Protein AF-K1RV22-F1 (afdb_monomer_lite)

Radius of gyration: 33.4 Å; chains: 1; bounding box: 71×86×73 Å

Foldseek 3Di:
DVVVVVVVVVVVVVVVVVVVVVLVVVLVVCLVVVDDDPVNLVPDDPVSNVVSVVSSVVSVVVVVVVVCVVCVVVPPPDPPDPPDDDDDPPDPPDPVVVVVVVVVVVVVVVVVVVVVVVVVVVVVVVVVVVVVVVVVVVVVVD

Sequence (142 aa):
MANDYYEEVVCEHSNILESSQQESTILQQILQTMTVDPDLLSELSDEQTAILFVKIREEQVRRYNEFEKKNQDDRIPRKPKKGRKNVDFLLGKNGMEKQREEAELASLKQAREMARKLEEEKQKAEEEEKIRVEQLRVNIKH

Secondary structure (DSSP, 8-state):
-HHHHHHHHHHHHHHHHHHHHHHHHHHHHHHHH----HHHHHHS-HHHHHHHHHHHHHHHHHHHHHHHHHTTGGGS-PPPPTTPPP------S--HHHHHHHHHHHHHHHHHHHHHHHHHHHHHHHHHHHHHHHHHHHHH--

Structure (mmCIF, N/CA/C/O backbone):
data_AF-K1RV22-F1
#
_entry.id   AF-K1RV22-F1
#
loop_
_atom_site.group_PDB
_atom_site.id
_atom_site.type_symbol
_atom_site.label_atom_id
_atom_site.label_alt_id
_atom_site.label_comp_id
_atom_site.label_asym_id
_atom_site.label_entity_id
_atom_site.label_seq_id
_atom_site.pdbx_PDB_ins_code
_atom_site.Cartn_x
_atom_site.Cartn_y
_atom_site.Cartn_z
_atom_site.occupancy
_atom_site.B_iso_or_equiv
_atom_site.auth_seq_id
_atom_site.auth_comp_id
_atom_site.auth_asym_id
_atom_site.auth_atom_id
_atom_site.pdbx_PDB_model_num
ATOM 1 N N . MET A 1 1 ? -3.195 49.306 28.697 1.00 52.78 1 MET A N 1
ATOM 2 C CA . MET A 1 1 ? -2.749 49.466 27.296 1.00 52.78 1 MET A CA 1
ATOM 3 C C . MET A 1 1 ? -1.598 48.540 26.925 1.00 52.78 1 MET A C 1
ATOM 5 O O . MET A 1 1 ? -1.745 47.861 25.928 1.00 52.78 1 MET A O 1
ATOM 9 N N . ALA A 1 2 ? -0.483 48.465 27.670 1.00 55.12 2 ALA A N 1
ATOM 10 C CA . ALA A 1 2 ? 0.583 47.493 27.355 1.00 55.12 2 ALA A CA 1
ATOM 11 C C . ALA A 1 2 ? 0.319 46.075 27.908 1.00 55.12 2 ALA A C 1
ATOM 13 O O . ALA A 1 2 ? 0.736 45.104 27.290 1.00 55.12 2 ALA A O 1
ATOM 14 N N . ASN A 1 3 ? -0.394 45.950 29.036 1.00 55.22 3 ASN A N 1
ATOM 15 C CA . ASN A 1 3 ? -0.729 44.643 29.618 1.00 55.22 3 ASN A CA 1
ATOM 16 C C . ASN A 1 3 ? -1.852 43.921 28.865 1.00 55.22 3 ASN A C 1
ATOM 18 O O . ASN A 1 3 ? -1.748 42.717 28.678 1.00 55.22 3 ASN A O 1
ATOM 22 N N . ASP A 1 4 ? -2.856 44.651 28.370 1.00 52.75 4 ASP A N 1
ATOM 23 C CA . ASP A 1 4 ? -3.997 44.055 27.654 1.00 52.75 4 ASP A CA 1
ATOM 24 C C . ASP A 1 4 ? -3.545 43.346 26.361 1.00 52.75 4 ASP A C 1
ATOM 26 O O . ASP A 1 4 ? -4.047 42.282 26.024 1.00 52.75 4 ASP A O 1
ATOM 30 N N . TYR A 1 5 ? -2.513 43.882 25.693 1.00 57.09 5 TYR A N 1
ATOM 31 C CA . TYR A 1 5 ? -1.914 43.290 24.490 1.00 57.09 5 TYR A CA 1
ATOM 32 C C . TYR A 1 5 ? -1.109 42.015 24.791 1.00 57.09 5 TYR A C 1
ATOM 34 O O . TYR A 1 5 ? -1.070 41.096 23.983 1.00 57.09 5 TYR A O 1
ATOM 42 N N . TYR A 1 6 ? -0.459 41.934 25.958 1.00 57.00 6 TYR A N 1
ATOM 43 C CA . TYR A 1 6 ? 0.272 40.727 26.356 1.00 57.00 6 TYR A CA 1
ATOM 44 C C . TYR A 1 6 ? -0.672 39.614 26.811 1.00 57.00 6 TYR A C 1
ATOM 46 O O . TYR A 1 6 ? -0.399 38.448 26.545 1.00 57.00 6 TYR A O 1
ATOM 54 N N . GLU A 1 7 ? -1.780 39.955 27.462 1.00 55.09 7 GLU A N 1
ATOM 55 C CA . GLU A 1 7 ? -2.784 38.978 27.887 1.00 55.09 7 GLU A CA 1
ATOM 56 C C . GLU A 1 7 ? -3.544 38.392 26.689 1.00 55.09 7 GLU A C 1
ATOM 58 O O . GLU A 1 7 ? -3.729 37.178 26.625 1.00 55.09 7 GLU A O 1
ATOM 63 N N . GLU A 1 8 ? -3.880 39.217 25.692 1.00 57.81 8 GLU A N 1
ATOM 64 C CA . GLU A 1 8 ? -4.493 38.777 24.432 1.00 57.81 8 GLU A CA 1
ATOM 65 C C . GLU A 1 8 ? -3.554 37.849 23.639 1.00 57.81 8 GLU A C 1
ATOM 67 O O . GLU A 1 8 ? -3.935 36.731 23.294 1.00 57.81 8 GLU A O 1
ATOM 72 N N . VAL A 1 9 ? -2.281 38.232 23.467 1.00 60.81 9 VAL A N 1
ATOM 73 C CA . VAL A 1 9 ? -1.284 37.421 22.744 1.00 60.81 9 VAL A CA 1
ATOM 74 C C . VAL A 1 9 ? -0.971 36.106 23.468 1.00 60.81 9 VAL A C 1
ATOM 76 O O . VAL A 1 9 ? -0.814 35.070 22.822 1.00 60.81 9 VAL A O 1
ATOM 79 N N . VAL A 1 10 ? -0.871 36.099 24.800 1.00 59.81 10 VAL A N 1
ATOM 80 C CA . VAL A 1 10 ? -0.621 34.863 25.568 1.00 59.81 10 VAL A CA 1
ATOM 81 C C . VAL A 1 10 ? -1.831 33.926 25.510 1.00 59.81 10 VAL A C 1
ATOM 83 O O . VAL A 1 10 ? -1.652 32.713 25.399 1.00 59.81 10 VAL A O 1
ATOM 86 N N . CYS A 1 11 ? -3.049 34.471 25.517 1.00 53.81 11 CYS A N 1
ATOM 87 C CA . CYS A 1 11 ? -4.278 33.695 25.382 1.00 53.81 11 CYS A CA 1
ATOM 88 C C . CYS A 1 11 ? -4.405 33.074 23.980 1.00 53.81 11 CYS A C 1
ATOM 90 O O . CYS A 1 11 ? -4.693 31.885 23.863 1.00 53.81 11 CYS A O 1
ATOM 92 N N . GLU A 1 12 ? -4.095 33.820 22.915 1.00 57.28 12 GLU A N 1
ATOM 93 C CA . GLU A 1 12 ? -4.068 33.295 21.542 1.00 57.28 12 GLU A CA 1
ATOM 94 C C . GLU A 1 12 ? -3.057 32.153 21.372 1.00 57.28 12 GLU A C 1
ATOM 96 O O . GLU A 1 12 ? -3.401 31.101 20.835 1.00 57.28 12 GLU A O 1
ATOM 101 N N . HIS A 1 13 ? -1.833 32.303 21.889 1.00 56.59 13 HIS A N 1
ATOM 102 C CA . HIS A 1 13 ? -0.837 31.227 21.839 1.00 56.59 13 HIS A CA 1
ATOM 103 C C . HIS A 1 13 ? -1.260 30.005 22.665 1.00 56.59 13 HIS A C 1
ATOM 105 O O . HIS A 1 13 ? -1.018 28.875 22.240 1.00 56.59 13 HIS A O 1
ATOM 111 N N . SER A 1 14 ? -1.918 30.213 23.813 1.00 55.56 14 SER A N 1
ATOM 112 C CA . SER A 1 14 ? -2.468 29.120 24.621 1.00 55.56 14 SER A CA 1
ATOM 113 C C . SER A 1 14 ? -3.584 28.376 23.874 1.00 55.56 14 SER A C 1
ATOM 115 O O . SER A 1 14 ? -3.565 27.150 23.835 1.00 55.56 14 SER A O 1
ATOM 117 N N . ASN A 1 15 ? -4.481 29.095 23.190 1.00 56.53 15 ASN A N 1
ATOM 118 C CA . ASN A 1 15 ? -5.561 28.517 22.379 1.00 56.53 15 ASN A CA 1
ATOM 119 C C . ASN A 1 15 ? -5.037 27.724 21.165 1.00 56.53 15 ASN A C 1
ATOM 121 O O . ASN A 1 15 ? -5.591 26.684 20.805 1.00 56.53 15 ASN A O 1
ATOM 125 N N . ILE A 1 16 ? -3.946 28.175 20.541 1.00 59.34 16 ILE A N 1
ATOM 126 C CA . ILE A 1 16 ? -3.299 27.469 19.421 1.00 59.34 16 ILE A CA 1
ATOM 127 C C . ILE A 1 16 ? -2.620 26.176 19.900 1.00 59.34 16 ILE A C 1
ATOM 129 O O . ILE A 1 16 ? -2.690 25.140 19.239 1.00 59.34 16 ILE A O 1
ATOM 133 N N . LEU A 1 17 ? -1.980 26.202 21.072 1.00 57.00 17 LEU A N 1
ATOM 134 C CA . LEU A 1 17 ? -1.382 24.999 21.650 1.00 57.00 17 LEU A CA 1
ATOM 135 C C . LEU A 1 17 ? -2.446 23.981 22.078 1.00 57.00 17 LEU A C 1
ATOM 137 O O . LEU A 1 17 ? -2.278 22.790 21.819 1.00 57.00 17 LEU A O 1
ATOM 141 N N . GLU A 1 18 ? -3.541 24.434 22.684 1.00 59.62 18 GLU A N 1
ATOM 142 C CA . GLU A 1 18 ? -4.608 23.567 23.191 1.00 59.62 18 GLU A CA 1
ATOM 143 C C . GLU A 1 18 ? -5.413 22.913 22.053 1.00 59.62 18 GLU A C 1
ATOM 145 O O . GLU A 1 18 ? -5.661 21.706 22.093 1.00 59.62 18 GLU A O 1
ATOM 150 N N . SER A 1 19 ? -5.686 23.653 20.969 1.00 58.44 19 SER A N 1
ATOM 151 C CA . SER A 1 19 ? -6.275 23.098 19.738 1.00 58.44 19 SER A CA 1
ATOM 152 C C . SER A 1 19 ? -5.375 22.042 19.083 1.00 58.44 19 SER A C 1
ATOM 154 O O . SER A 1 19 ? -5.850 20.948 18.779 1.00 58.44 19 SER A O 1
ATOM 156 N N . SER A 1 20 ? -4.061 22.283 18.979 1.00 57.09 20 SER A N 1
ATOM 157 C CA . SER A 1 20 ? -3.127 21.287 18.423 1.00 57.09 20 SER A CA 1
ATOM 158 C C . SER A 1 20 ? -3.007 20.008 19.272 1.00 57.09 20 SER A C 1
ATOM 160 O O . SER A 1 20 ? -2.795 18.910 18.748 1.00 57.09 20 SER A O 1
ATOM 162 N N . GLN A 1 21 ? -3.157 20.114 20.600 1.00 54.59 21 GLN A N 1
ATOM 163 C CA . GLN A 1 21 ? -3.149 18.949 21.488 1.00 54.59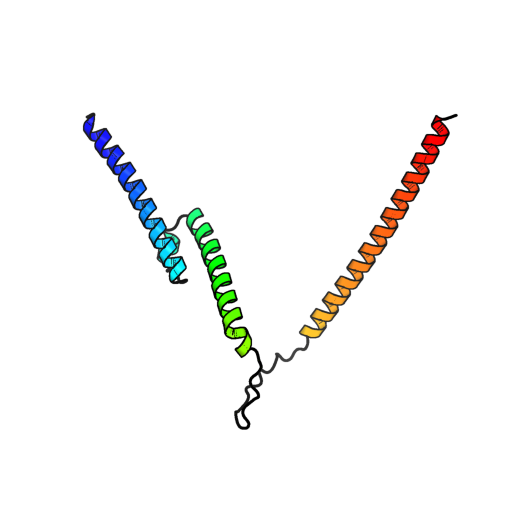 21 GLN A CA 1
ATOM 164 C C . GLN A 1 21 ? -4.426 18.112 21.346 1.00 54.59 21 GLN A C 1
ATOM 166 O O . GLN A 1 21 ? -4.347 16.881 21.364 1.00 54.59 21 GLN A O 1
ATOM 171 N N . GLN A 1 22 ? -5.580 18.752 21.148 1.00 59.38 22 GLN A N 1
ATOM 172 C CA . GLN A 1 22 ? -6.859 18.076 20.919 1.00 59.38 22 GLN A CA 1
ATOM 173 C C . GLN A 1 22 ? -6.846 17.236 19.630 1.00 59.38 22 GLN A C 1
ATOM 175 O O . GLN A 1 22 ? -7.251 16.070 19.647 1.00 59.38 22 GLN A O 1
ATOM 180 N N . GLU A 1 23 ? -6.276 17.768 18.549 1.00 62.97 23 GLU A N 1
ATOM 181 C CA . GLU A 1 23 ? -6.148 17.084 17.252 1.00 62.97 23 GLU A CA 1
ATOM 182 C C . GLU A 1 23 ? -5.329 15.783 17.342 1.00 62.97 23 GLU A C 1
ATOM 184 O O . GLU A 1 23 ? -5.697 14.751 16.771 1.00 62.97 23 GLU A O 1
ATOM 189 N N . SER A 1 24 ? -4.247 15.793 18.127 1.00 63.56 24 SER A N 1
ATOM 190 C CA . SER A 1 24 ? -3.405 14.612 18.363 1.00 63.56 24 SER A CA 1
ATOM 191 C C . SER A 1 24 ? -4.173 13.474 19.052 1.00 63.56 24 SER A C 1
ATOM 193 O O . SER A 1 24 ? -4.036 12.301 18.684 1.00 63.56 24 SER A O 1
ATOM 195 N N . THR A 1 25 ? -5.033 13.808 20.021 1.00 70.75 25 THR A N 1
ATOM 196 C CA . THR A 1 25 ? -5.814 12.807 20.770 1.00 70.75 25 THR A CA 1
ATOM 197 C C . THR A 1 25 ? -6.896 12.138 19.924 1.00 70.75 25 THR A C 1
ATOM 199 O O . THR A 1 25 ? -7.095 10.924 20.029 1.00 70.75 25 THR A O 1
ATOM 202 N N . ILE A 1 26 ? -7.532 12.897 19.028 1.00 67.81 26 ILE A N 1
ATOM 203 C CA . ILE A 1 26 ? -8.576 12.405 18.122 1.00 67.81 26 ILE A CA 1
ATOM 204 C C . ILE A 1 26 ? -7.983 11.432 17.099 1.00 67.81 26 ILE A C 1
ATOM 206 O O . ILE A 1 26 ? -8.497 10.327 16.905 1.00 67.81 26 ILE A O 1
ATOM 210 N N . LEU A 1 27 ? -6.846 11.797 16.498 1.00 70.12 27 LEU A N 1
ATOM 211 C CA . LEU A 1 27 ? -6.138 10.947 15.545 1.00 70.12 27 LEU A CA 1
ATOM 212 C C . LEU A 1 27 ? -5.739 9.599 16.171 1.00 70.12 27 LEU A C 1
ATOM 214 O O . LEU A 1 27 ? -5.932 8.542 15.563 1.00 70.12 27 LEU A O 1
ATOM 218 N N . GLN A 1 28 ? -5.227 9.613 17.406 1.00 68.19 28 GLN A N 1
ATOM 219 C CA . GLN A 1 28 ? -4.883 8.388 18.136 1.00 68.19 28 GLN A CA 1
ATOM 220 C C . GLN A 1 28 ? -6.107 7.516 18.441 1.00 68.19 28 GLN A C 1
ATOM 222 O O . GLN A 1 28 ? -6.045 6.296 18.266 1.00 68.19 28 GLN A O 1
ATOM 227 N N . GLN A 1 29 ? -7.228 8.116 18.852 1.00 71.56 29 GLN A N 1
ATOM 228 C CA . GLN A 1 29 ? -8.474 7.385 19.093 1.00 71.56 29 GLN A CA 1
ATOM 229 C C . GLN A 1 29 ? -8.987 6.687 17.830 1.00 71.56 29 GLN A C 1
ATOM 231 O O . GLN A 1 29 ? -9.324 5.502 17.888 1.00 71.56 29 GLN A O 1
ATOM 236 N N . ILE A 1 30 ? -8.978 7.378 16.68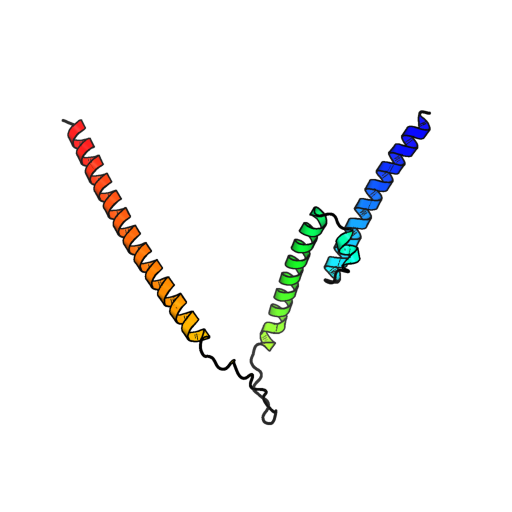7 1.00 74.81 30 ILE A N 1
ATOM 237 C CA . ILE A 1 30 ? -9.393 6.814 15.396 1.00 74.81 30 ILE A CA 1
ATOM 238 C C . ILE A 1 30 ? -8.498 5.638 14.988 1.00 74.81 30 ILE A C 1
ATOM 240 O O . ILE A 1 30 ? -8.986 4.604 14.530 1.00 74.81 30 ILE A O 1
ATOM 244 N N . LEU A 1 31 ? -7.183 5.762 15.172 1.00 67.56 31 LEU A N 1
ATOM 245 C CA . LEU A 1 31 ? -6.239 4.689 14.854 1.00 67.56 31 LEU A CA 1
ATOM 246 C C . LEU A 1 31 ? -6.478 3.429 15.691 1.00 67.56 31 LEU A C 1
ATOM 248 O O . LEU A 1 31 ? -6.265 2.307 15.223 1.00 67.56 31 LEU A O 1
ATOM 252 N N . GLN A 1 32 ? -6.961 3.602 16.919 1.00 68.38 32 GLN A N 1
ATOM 253 C CA . GLN A 1 32 ? -7.274 2.495 17.807 1.00 68.38 32 GLN A CA 1
ATOM 254 C C . GLN A 1 32 ? -8.586 1.800 17.417 1.00 68.38 32 GLN A C 1
ATOM 256 O O . GLN A 1 32 ? -8.613 0.569 17.280 1.00 68.38 32 GLN A O 1
ATOM 261 N N . THR A 1 33 ? -9.653 2.571 17.193 1.00 70.50 33 THR A N 1
ATOM 262 C CA . THR A 1 33 ? -11.000 2.055 16.893 1.00 70.50 33 THR A CA 1
ATOM 263 C C . THR A 1 33 ? -11.175 1.614 15.440 1.00 70.50 33 THR A C 1
ATOM 265 O O . THR A 1 33 ? -11.969 0.714 15.180 1.00 70.50 33 THR A O 1
ATOM 268 N N . MET A 1 34 ? -10.401 2.169 14.499 1.00 71.06 34 MET A N 1
ATOM 269 C CA . MET A 1 34 ? -10.528 1.969 13.043 1.00 71.06 34 MET A CA 1
ATOM 270 C C . MET A 1 34 ? -11.868 2.392 12.434 1.00 71.06 34 MET A C 1
ATOM 272 O O . MET A 1 34 ? -12.147 2.104 11.270 1.00 71.06 34 MET A O 1
ATOM 276 N N . THR A 1 35 ? -12.693 3.086 13.204 1.00 66.06 35 THR A N 1
ATOM 277 C CA . THR A 1 35 ? -14.003 3.582 12.791 1.00 66.06 35 THR A CA 1
ATOM 278 C C . THR A 1 35 ? -14.033 5.077 13.018 1.00 66.06 35 THR A C 1
ATOM 280 O O . THR A 1 35 ? -13.744 5.535 14.123 1.00 66.06 35 THR A O 1
ATOM 283 N N . VAL A 1 36 ? -14.374 5.816 11.966 1.00 71.88 36 VAL A N 1
ATOM 284 C CA . VAL A 1 36 ? -14.429 7.276 11.973 1.00 71.88 36 VAL A CA 1
ATOM 285 C C . VAL A 1 36 ? -15.880 7.712 11.859 1.00 71.88 36 VAL A C 1
ATOM 287 O O . VAL A 1 36 ? -16.597 7.223 10.985 1.00 71.88 36 VAL A O 1
ATOM 290 N N . ASP A 1 37 ? -16.295 8.612 12.746 1.00 77.12 37 ASP A N 1
ATOM 291 C CA . ASP A 1 37 ? -17.558 9.334 12.618 1.00 77.12 37 ASP A CA 1
ATOM 292 C C . ASP A 1 37 ? -17.433 10.357 11.470 1.00 77.12 37 ASP A C 1
ATOM 294 O O . ASP A 1 37 ? -16.462 11.122 11.462 1.00 77.12 37 ASP A O 1
ATOM 298 N N . PRO A 1 38 ? -18.339 10.359 10.472 1.00 74.19 38 PRO A N 1
ATOM 299 C CA . PRO A 1 38 ? -18.277 11.297 9.352 1.00 74.19 38 PRO A CA 1
ATOM 300 C C . PRO A 1 38 ? -18.252 12.769 9.783 1.00 74.19 38 PRO A C 1
ATOM 302 O O . PRO A 1 38 ? -17.591 13.563 9.112 1.00 74.19 38 PRO A O 1
ATOM 305 N N . ASP A 1 39 ? -18.902 13.121 10.893 1.00 73.25 39 ASP A N 1
ATOM 306 C CA . ASP A 1 39 ? -18.938 14.504 11.377 1.00 73.25 39 ASP A CA 1
ATOM 307 C C . ASP A 1 39 ? -17.548 14.920 11.900 1.00 73.25 39 ASP A C 1
ATOM 309 O O . ASP A 1 39 ? -17.024 15.968 11.528 1.00 73.25 39 ASP A O 1
ATOM 313 N N . LEU A 1 40 ? -16.864 14.023 12.619 1.00 70.12 40 LEU A N 1
ATOM 314 C CA . LEU A 1 40 ? -15.506 14.233 13.139 1.00 70.12 40 LEU A CA 1
ATOM 315 C C . LEU A 1 40 ? -14.437 14.294 12.034 1.00 70.12 40 LEU A C 1
ATOM 317 O O . LEU A 1 40 ? -13.433 14.989 12.168 1.00 70.12 40 LEU A O 1
ATOM 321 N N . LEU A 1 41 ? -14.637 13.569 10.928 1.00 73.12 41 LEU A N 1
ATOM 322 C CA . LEU A 1 41 ? -13.735 13.628 9.773 1.00 73.12 41 LEU A CA 1
ATOM 323 C C . LEU A 1 41 ? -13.804 14.986 9.062 1.00 73.12 41 LEU A C 1
ATOM 325 O O . LEU A 1 41 ? -12.814 15.411 8.478 1.00 73.12 41 LEU A O 1
ATOM 329 N N . SER A 1 42 ? -14.963 15.651 9.105 1.00 76.94 42 SER A N 1
ATOM 330 C CA . SER A 1 42 ? -15.183 16.945 8.448 1.00 76.94 42 SER A CA 1
ATOM 331 C C . SER A 1 42 ? -14.542 18.127 9.181 1.00 76.94 42 SER A C 1
ATOM 333 O O . SER A 1 42 ? -14.312 19.172 8.576 1.00 76.94 42 SER A O 1
ATOM 335 N N . GLU A 1 43 ? -14.230 17.947 10.465 1.00 80.94 43 GLU A N 1
ATOM 336 C CA . GLU A 1 43 ? -13.546 18.934 11.305 1.00 80.94 43 GLU A CA 1
ATOM 337 C C . GLU A 1 43 ? -12.017 18.892 11.140 1.00 80.94 43 GLU A C 1
ATOM 339 O O . GLU A 1 43 ? -11.335 19.856 11.485 1.00 80.94 43 GLU A O 1
ATOM 344 N N . LEU A 1 44 ? -11.467 17.796 10.600 1.00 76.75 44 LEU A N 1
ATOM 345 C CA . LEU A 1 44 ? -10.034 17.657 10.345 1.00 76.75 44 LEU A CA 1
ATOM 346 C C . LEU A 1 44 ? -9.615 18.461 9.112 1.00 76.75 44 LEU A C 1
ATOM 348 O O . LEU A 1 44 ? -10.280 18.454 8.077 1.00 76.75 44 LEU A O 1
ATOM 352 N N . SER A 1 45 ? -8.445 19.092 9.188 1.00 82.94 45 SER A N 1
ATOM 353 C CA . SER A 1 45 ? -7.832 19.72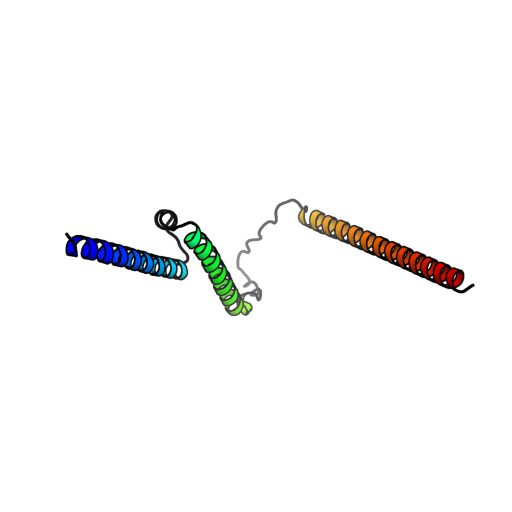6 8.017 1.00 82.94 45 SER A CA 1
ATOM 354 C C . SER A 1 45 ? -7.452 18.695 6.943 1.00 82.94 45 SER A C 1
ATOM 356 O O . SER A 1 45 ? -7.262 17.504 7.222 1.00 82.94 45 SER A O 1
ATOM 358 N N . ASP A 1 46 ? -7.285 19.154 5.699 1.00 83.44 46 ASP A N 1
ATOM 359 C CA . ASP A 1 46 ? -6.904 18.299 4.565 1.00 83.44 46 ASP A CA 1
ATOM 360 C C . ASP A 1 46 ? -5.588 17.538 4.818 1.00 83.44 46 ASP A C 1
ATOM 362 O O . ASP A 1 46 ? -5.461 16.359 4.475 1.00 83.44 46 ASP A O 1
ATOM 366 N N . GLU A 1 47 ? -4.613 18.188 5.464 1.00 81.88 47 GLU A N 1
ATOM 367 C CA . GLU A 1 47 ? -3.321 17.583 5.806 1.00 81.88 47 GLU A CA 1
ATOM 368 C C . GLU A 1 47 ? -3.477 16.468 6.850 1.00 81.88 47 GLU A C 1
ATOM 370 O O . GLU A 1 47 ? -2.964 15.359 6.669 1.00 81.88 47 GLU A O 1
ATOM 375 N N . GLN A 1 48 ? -4.242 16.719 7.914 1.00 78.75 48 GLN A N 1
ATOM 376 C CA . GLN A 1 48 ? -4.513 15.723 8.955 1.00 78.75 48 GLN A CA 1
ATOM 377 C C . GLN A 1 48 ? -5.295 14.531 8.401 1.00 78.75 48 GLN A C 1
ATOM 379 O O . GLN A 1 48 ? -4.984 13.385 8.727 1.00 78.75 48 GLN A O 1
ATOM 384 N N . THR A 1 49 ? -6.261 14.782 7.519 1.00 83.06 49 THR A N 1
ATOM 385 C CA . THR A 1 49 ? -7.049 13.746 6.844 1.00 83.06 49 THR A CA 1
ATOM 386 C C . THR A 1 49 ? -6.172 12.863 5.952 1.00 83.06 49 THR A C 1
ATOM 388 O O . THR A 1 49 ? -6.279 11.633 5.984 1.00 83.06 49 THR A O 1
ATOM 391 N N . ALA A 1 50 ? -5.242 13.457 5.200 1.00 83.12 50 ALA A N 1
ATOM 392 C CA . ALA A 1 50 ? -4.286 12.703 4.392 1.00 83.12 50 ALA A CA 1
ATOM 393 C C . ALA A 1 50 ? -3.380 11.810 5.259 1.00 83.12 50 ALA A C 1
ATOM 395 O O . ALA A 1 50 ? -3.218 10.619 4.969 1.00 83.12 50 ALA A O 1
ATOM 396 N N . ILE A 1 51 ? -2.834 12.353 6.354 1.00 85.06 51 ILE A N 1
ATOM 397 C CA . ILE A 1 51 ? -2.017 11.597 7.316 1.00 85.06 51 ILE A CA 1
ATOM 398 C C . ILE A 1 51 ? -2.838 10.465 7.949 1.00 85.06 51 ILE A C 1
ATOM 400 O O . ILE A 1 51 ? -2.354 9.333 8.064 1.00 85.06 51 ILE A O 1
ATOM 404 N N . LEU A 1 52 ? -4.092 10.739 8.311 1.00 83.00 52 LEU A N 1
ATOM 405 C CA . LEU A 1 52 ? -5.009 9.768 8.891 1.00 83.00 52 LEU A CA 1
ATOM 406 C C . LEU A 1 52 ? -5.229 8.570 7.957 1.00 83.00 52 LEU A C 1
ATOM 408 O O . LEU A 1 52 ? -5.105 7.426 8.400 1.00 83.00 52 LEU A O 1
ATOM 412 N N . PHE A 1 53 ? -5.494 8.795 6.666 1.00 82.75 53 PHE A N 1
ATOM 413 C CA . PHE A 1 53 ? -5.695 7.701 5.710 1.00 82.75 53 PHE A CA 1
ATOM 414 C C . PHE A 1 53 ? -4.460 6.817 5.547 1.00 82.75 53 PHE A C 1
ATOM 416 O O . PHE A 1 53 ? -4.586 5.588 5.504 1.00 82.75 53 PHE A O 1
ATOM 423 N N . VAL A 1 54 ? -3.265 7.414 5.504 1.00 87.19 54 VAL A N 1
ATOM 424 C CA . VAL A 1 54 ? -2.007 6.656 5.452 1.00 87.19 54 VAL A CA 1
ATOM 425 C C . VAL A 1 54 ? -1.872 5.775 6.694 1.00 87.19 54 VAL A C 1
ATOM 427 O O . VAL A 1 54 ? -1.643 4.571 6.575 1.00 87.19 54 VAL A O 1
ATOM 430 N N . LYS A 1 55 ? -2.094 6.340 7.883 1.00 84.62 55 LYS A N 1
ATOM 431 C CA . LYS A 1 55 ? -1.960 5.623 9.156 1.00 84.62 55 LYS A CA 1
ATOM 432 C C . LYS A 1 55 ? -3.002 4.515 9.326 1.00 84.62 55 LYS A C 1
ATOM 434 O O . LYS A 1 55 ? -2.657 3.410 9.747 1.00 84.62 55 LYS A O 1
ATOM 439 N N . ILE A 1 56 ? -4.253 4.760 8.927 1.00 83.44 56 ILE A N 1
ATOM 440 C CA . ILE A 1 56 ? -5.302 3.731 8.879 1.00 83.44 56 ILE A CA 1
ATOM 441 C C . ILE A 1 56 ? -4.865 2.583 7.973 1.00 83.44 56 ILE A C 1
ATOM 443 O O . ILE A 1 56 ? -4.994 1.414 8.342 1.00 83.44 56 ILE A O 1
ATOM 447 N N . ARG A 1 57 ? -4.325 2.894 6.791 1.00 88.38 57 ARG A N 1
ATOM 448 C CA . ARG A 1 57 ? -3.912 1.869 5.836 1.00 88.38 57 ARG A CA 1
ATOM 449 C C . ARG A 1 57 ? -2.748 1.028 6.355 1.00 88.38 57 ARG A C 1
ATOM 451 O O . ARG A 1 57 ? -2.794 -0.195 6.227 1.00 88.38 57 ARG A O 1
ATOM 458 N N . GLU A 1 58 ? -1.738 1.659 6.946 1.00 86.38 58 GLU A N 1
ATOM 459 C CA . GLU A 1 58 ? -0.609 0.976 7.592 1.00 86.38 58 GLU A CA 1
ATOM 460 C C . GLU A 1 58 ? -1.097 -0.022 8.649 1.00 86.38 58 GLU A C 1
ATOM 462 O O . GLU A 1 58 ? -0.713 -1.194 8.650 1.00 86.38 58 GLU A O 1
ATOM 467 N N . GLU A 1 59 ? -2.005 0.420 9.513 1.00 87.19 59 GLU A N 1
ATOM 468 C CA . GLU A 1 59 ? -2.517 -0.391 10.609 1.00 87.19 59 GLU A CA 1
ATOM 469 C C . GLU A 1 59 ? -3.478 -1.493 10.121 1.00 87.19 59 GLU A C 1
ATOM 471 O O . GLU A 1 59 ? -3.429 -2.614 10.632 1.00 87.19 59 GLU A O 1
ATOM 476 N N . GLN A 1 60 ? -4.272 -1.258 9.067 1.00 86.75 60 GLN A N 1
ATOM 477 C CA . GLN A 1 60 ? -5.021 -2.321 8.381 1.00 86.75 60 GLN A CA 1
ATOM 478 C C . GLN A 1 60 ? -4.089 -3.418 7.858 1.00 86.75 60 GLN A C 1
ATOM 480 O O . GLN A 1 60 ? -4.353 -4.601 8.071 1.00 86.75 60 GLN A O 1
ATOM 485 N N . VAL A 1 61 ? -2.996 -3.039 7.187 1.00 89.94 61 VAL A N 1
ATOM 486 C CA . VAL A 1 61 ? -2.012 -3.993 6.657 1.00 89.94 61 VAL A CA 1
ATOM 487 C C . VAL A 1 61 ? -1.332 -4.748 7.798 1.00 89.94 61 VAL A C 1
ATOM 489 O O . VAL A 1 61 ? -1.198 -5.968 7.720 1.00 89.94 61 VAL A O 1
ATOM 492 N N . ARG A 1 62 ? -0.965 -4.069 8.891 1.00 93.56 62 ARG A N 1
ATOM 493 C CA . ARG A 1 62 ? -0.393 -4.714 10.081 1.00 93.56 62 ARG A CA 1
ATOM 494 C C . ARG A 1 62 ? -1.353 -5.744 10.685 1.00 93.56 62 ARG A C 1
ATOM 496 O O . ARG A 1 62 ? -0.960 -6.896 10.866 1.00 93.56 62 ARG A O 1
ATOM 503 N N . ARG A 1 63 ? -2.614 -5.369 10.943 1.00 88.00 63 ARG A N 1
ATOM 504 C CA . ARG A 1 63 ? -3.653 -6.272 11.481 1.00 88.00 63 ARG A CA 1
ATOM 505 C C . ARG A 1 63 ? -3.927 -7.443 10.546 1.00 88.00 63 ARG A C 1
ATOM 507 O O . ARG A 1 63 ? -4.049 -8.572 11.015 1.00 88.00 63 ARG A O 1
ATOM 514 N N . TYR A 1 64 ? -3.987 -7.188 9.239 1.00 88.62 64 TYR A N 1
ATOM 515 C CA . TYR A 1 64 ? -4.143 -8.232 8.234 1.00 88.62 64 TYR A CA 1
ATOM 516 C C . TYR A 1 64 ? -2.971 -9.214 8.283 1.00 88.62 64 TYR A C 1
ATOM 518 O O . TYR A 1 64 ? -3.191 -10.408 8.429 1.00 88.62 64 TYR A O 1
ATOM 526 N N . ASN A 1 65 ? -1.729 -8.732 8.274 1.00 89.06 65 ASN A N 1
ATOM 527 C CA . ASN A 1 65 ? -0.543 -9.588 8.341 1.00 89.06 65 ASN A CA 1
ATOM 528 C C . ASN A 1 65 ? -0.468 -10.394 9.651 1.00 89.06 65 ASN A C 1
ATOM 530 O O . ASN A 1 65 ? -0.051 -11.553 9.649 1.00 89.06 65 ASN A O 1
ATOM 534 N N . GLU A 1 66 ? -0.887 -9.816 10.778 1.00 89.75 66 GLU A N 1
ATOM 535 C CA . GLU A 1 66 ? -0.968 -10.530 12.057 1.00 89.75 66 GLU A CA 1
ATOM 536 C C . GLU A 1 66 ? -2.059 -11.594 12.070 1.00 89.75 66 GLU A C 1
ATOM 538 O O . GLU A 1 66 ? -1.834 -12.699 12.571 1.00 89.75 66 GLU A O 1
ATOM 543 N N . PHE A 1 67 ? -3.228 -11.278 11.515 1.00 85.81 67 PHE A N 1
ATOM 544 C CA . PHE A 1 67 ? -4.297 -12.243 11.308 1.00 85.81 67 PHE A CA 1
ATOM 545 C C . PHE A 1 67 ? -3.819 -13.382 10.407 1.00 85.81 67 PHE A C 1
ATOM 547 O O . PHE A 1 67 ? -3.962 -14.544 10.778 1.00 85.81 67 PHE A O 1
ATOM 554 N N . GLU A 1 68 ? -3.181 -13.061 9.284 1.00 85.06 68 GLU A N 1
ATOM 555 C CA . GLU A 1 68 ? -2.611 -14.024 8.346 1.00 85.06 68 GLU A CA 1
ATOM 556 C C . GLU A 1 68 ? -1.626 -14.951 9.040 1.00 85.06 68 GLU A C 1
ATOM 558 O O . GLU A 1 68 ? -1.751 -16.162 8.910 1.00 85.06 68 GLU A O 1
ATOM 563 N N . LYS A 1 69 ? -0.697 -14.401 9.831 1.00 86.25 69 LYS A N 1
ATOM 564 C CA . LYS A 1 69 ? 0.293 -15.172 10.591 1.00 86.25 69 LYS A CA 1
ATOM 565 C C . LYS A 1 69 ? -0.354 -16.093 11.630 1.00 86.25 69 LYS A C 1
ATOM 567 O O . LYS A 1 69 ? 0.099 -17.219 11.800 1.00 86.25 69 LYS A O 1
ATOM 572 N N . LYS A 1 70 ? -1.402 -15.633 12.322 1.00 84.44 70 LYS A N 1
ATOM 573 C CA . LYS A 1 70 ? -2.132 -16.431 13.325 1.00 84.44 70 LYS A CA 1
ATOM 574 C C . LYS A 1 70 ? -3.018 -17.512 12.700 1.00 84.44 70 LYS A C 1
ATOM 576 O O . LYS A 1 70 ? -3.200 -18.558 13.308 1.00 84.44 70 LYS A O 1
ATOM 581 N N . ASN A 1 71 ? -3.551 -17.273 11.504 1.00 77.12 71 ASN A N 1
ATOM 582 C CA . ASN A 1 71 ? -4.500 -18.160 10.826 1.00 77.12 71 ASN A CA 1
ATOM 583 C C . ASN A 1 71 ? -3.855 -18.964 9.681 1.00 77.12 71 ASN A C 1
ATOM 585 O O . ASN A 1 71 ? -4.575 -19.528 8.857 1.00 77.12 71 ASN A O 1
ATOM 589 N N . GLN A 1 72 ? -2.518 -19.057 9.618 1.00 66.44 72 GLN A N 1
ATOM 590 C CA . GLN A 1 72 ? -1.840 -19.882 8.605 1.00 66.44 72 GLN A CA 1
ATOM 591 C C . GLN A 1 72 ? -2.261 -21.359 8.691 1.00 66.44 72 GLN A C 1
ATOM 593 O O . GLN A 1 72 ? -2.429 -21.991 7.652 1.00 66.44 72 GLN A O 1
ATOM 598 N N . ASP A 1 73 ? -2.519 -21.877 9.897 1.00 61.31 73 ASP A N 1
ATOM 599 C CA . ASP A 1 73 ? -2.961 -23.265 10.112 1.00 61.31 73 ASP A CA 1
ATOM 600 C C . ASP A 1 73 ? -4.448 -23.498 9.792 1.00 61.31 73 ASP A C 1
ATOM 602 O O . ASP A 1 73 ? -4.835 -24.584 9.356 1.00 61.31 73 ASP A O 1
ATOM 606 N N . ASP A 1 74 ? -5.299 -22.477 9.931 1.00 59.34 74 ASP A N 1
ATOM 607 C CA . ASP A 1 74 ? -6.736 -22.575 9.629 1.00 59.34 74 ASP A CA 1
ATOM 608 C C . ASP A 1 74 ? -7.040 -22.554 8.120 1.00 59.34 74 ASP A C 1
ATOM 610 O O . ASP A 1 74 ? -8.168 -22.832 7.702 1.00 59.34 74 ASP A O 1
ATOM 614 N N . ARG A 1 75 ? -6.021 -22.285 7.294 1.00 56.25 75 ARG A N 1
ATOM 615 C CA . ARG A 1 75 ? -6.062 -22.416 5.830 1.00 56.25 75 ARG A CA 1
ATOM 616 C C . ARG A 1 75 ? -5.923 -23.847 5.347 1.00 56.25 75 ARG A C 1
ATOM 618 O O . ARG A 1 75 ? -6.186 -24.105 4.174 1.00 56.25 75 ARG A O 1
ATOM 625 N N . ILE A 1 76 ? -5.524 -24.779 6.215 1.00 59.78 76 ILE A N 1
ATOM 626 C CA . ILE A 1 76 ? -5.582 -26.195 5.874 1.00 59.78 76 ILE A CA 1
ATOM 627 C C . ILE A 1 76 ? -7.069 -26.526 5.714 1.00 59.78 76 ILE A C 1
ATOM 629 O O . ILE A 1 76 ? -7.812 -26.426 6.697 1.00 59.78 76 ILE A O 1
ATOM 633 N N . PRO A 1 77 ? -7.544 -26.911 4.512 1.00 59.50 77 PRO A N 1
ATOM 634 C CA . PRO A 1 77 ? -8.935 -27.280 4.328 1.00 59.50 77 PRO A CA 1
ATOM 635 C C . PRO A 1 77 ? -9.243 -28.428 5.288 1.00 59.50 77 PRO A C 1
ATOM 637 O O . PRO A 1 77 ? -8.778 -29.559 5.117 1.00 59.50 77 PRO A O 1
ATOM 640 N N . ARG A 1 78 ? -9.993 -28.124 6.355 1.00 63.75 78 ARG A N 1
ATOM 641 C CA . ARG A 1 78 ? -10.420 -29.138 7.318 1.00 63.75 78 ARG A CA 1
ATOM 642 C C . ARG A 1 78 ? -11.212 -30.159 6.519 1.00 63.75 78 ARG A C 1
ATOM 644 O O . ARG A 1 78 ? -12.184 -29.795 5.856 1.00 63.75 78 ARG A O 1
ATOM 651 N N . LYS A 1 79 ? -10.784 -31.426 6.560 1.00 64.44 79 LYS A N 1
ATOM 652 C CA . LYS A 1 79 ? -11.475 -32.506 5.846 1.00 64.44 79 LYS A CA 1
ATOM 653 C C . LYS A 1 79 ? -12.974 -32.407 6.155 1.00 64.44 79 LYS A C 1
ATOM 655 O O . LYS A 1 79 ? -13.327 -32.321 7.338 1.00 64.44 79 LYS A O 1
ATOM 660 N N . PRO A 1 80 ? -13.852 -32.383 5.137 1.00 60.94 80 PRO A N 1
ATOM 661 C CA . PRO A 1 80 ? -15.277 -32.225 5.367 1.00 60.94 80 PRO A CA 1
ATOM 662 C C . PRO A 1 80 ? -15.758 -33.350 6.286 1.00 60.94 80 PRO A C 1
ATOM 664 O O . PRO A 1 80 ? -15.553 -34.535 6.011 1.00 60.94 80 PRO A O 1
ATOM 667 N N . LYS A 1 81 ? -16.366 -32.985 7.422 1.00 65.69 81 LYS A N 1
ATOM 668 C CA . LYS A 1 81 ? -16.982 -33.961 8.328 1.00 65.69 81 LYS A CA 1
ATOM 669 C C . LYS A 1 81 ? -18.117 -34.652 7.570 1.00 65.69 81 LYS A C 1
ATOM 671 O O . LYS A 1 81 ? -19.041 -33.984 7.102 1.00 65.69 81 LYS A O 1
ATOM 676 N N . LYS A 1 82 ? -18.038 -35.980 7.447 1.00 64.19 82 LYS A N 1
ATOM 677 C CA . LYS A 1 82 ? -19.028 -36.809 6.744 1.00 64.19 82 LYS A CA 1
ATOM 678 C C . LYS A 1 82 ? -20.427 -36.523 7.318 1.00 64.19 82 LYS A C 1
ATOM 680 O O . LYS A 1 82 ? -20.635 -36.702 8.513 1.00 64.19 82 LYS A O 1
ATOM 685 N N . GLY A 1 83 ? -21.351 -36.037 6.482 1.00 67.38 83 GLY A N 1
ATOM 686 C CA . GLY A 1 83 ? -22.748 -35.762 6.860 1.00 67.38 83 GLY A CA 1
ATOM 687 C C . GLY A 1 83 ? -23.163 -34.287 6.979 1.00 67.38 83 GLY A C 1
ATOM 688 O O . GLY A 1 83 ? -24.316 -34.025 7.313 1.00 67.38 83 GLY A O 1
ATOM 689 N N . ARG A 1 84 ? -22.286 -33.310 6.704 1.00 69.38 84 ARG A N 1
ATOM 690 C CA . ARG A 1 84 ? -22.697 -31.895 6.595 1.00 69.38 84 ARG A CA 1
ATOM 691 C C . ARG A 1 84 ? -23.154 -31.563 5.171 1.00 69.38 84 ARG A C 1
ATOM 693 O O . ARG A 1 84 ? -22.540 -32.011 4.208 1.00 69.38 84 ARG A O 1
ATOM 700 N N . LYS A 1 85 ? -24.232 -30.780 5.048 1.00 71.06 85 LYS A N 1
ATOM 701 C CA . LYS A 1 85 ? -24.673 -30.198 3.771 1.00 71.06 85 LYS A CA 1
ATOM 702 C C . LYS A 1 85 ? -23.600 -29.201 3.323 1.00 71.06 85 LYS A C 1
ATOM 704 O O . LYS A 1 85 ? -23.319 -28.259 4.061 1.00 71.06 85 LYS A O 1
ATOM 709 N N . ASN A 1 86 ? -22.985 -29.439 2.169 1.00 62.28 86 ASN A N 1
ATOM 710 C CA . ASN A 1 86 ? -22.030 -28.509 1.571 1.00 62.28 86 ASN A CA 1
ATOM 711 C C . ASN A 1 86 ? -22.806 -27.455 0.772 1.00 62.28 86 ASN A C 1
ATOM 713 O O . ASN A 1 86 ? -23.772 -27.789 0.087 1.00 62.28 86 ASN A O 1
ATOM 717 N N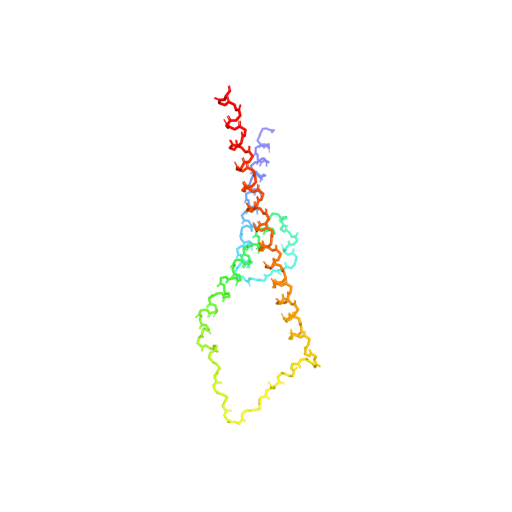 . VAL A 1 87 ? -22.405 -26.191 0.897 1.00 65.00 87 VAL A N 1
ATOM 718 C CA . VAL A 1 87 ? -22.863 -25.116 0.013 1.00 65.00 87 VAL A CA 1
ATOM 719 C C . VAL A 1 87 ? -21.850 -25.043 -1.116 1.00 65.00 87 VAL A C 1
ATOM 721 O O . VAL A 1 87 ? -20.742 -24.550 -0.919 1.00 65.00 87 VAL A O 1
ATOM 724 N N . ASP A 1 88 ? -22.220 -25.565 -2.279 1.00 64.88 88 ASP A N 1
ATOM 725 C CA . ASP A 1 88 ? -21.447 -25.350 -3.493 1.00 64.88 88 ASP A CA 1
ATOM 726 C C . ASP A 1 88 ? -21.803 -23.955 -4.006 1.00 64.88 88 ASP A C 1
ATOM 728 O O . ASP A 1 88 ? -22.923 -23.705 -4.461 1.00 64.88 88 ASP A O 1
ATOM 732 N N . PHE A 1 89 ? -20.867 -23.014 -3.885 1.00 65.50 89 PHE A N 1
ATOM 733 C CA . PHE A 1 89 ? -20.991 -21.734 -4.567 1.00 65.50 89 PHE A CA 1
ATOM 734 C C . PHE A 1 89 ? -20.954 -22.025 -6.067 1.00 65.50 89 PHE A C 1
ATOM 736 O O . PHE A 1 89 ? -19.903 -22.342 -6.622 1.00 65.50 89 PHE A O 1
ATOM 743 N N . LEU A 1 90 ? -22.117 -21.970 -6.716 1.00 60.34 90 LEU A N 1
ATOM 744 C CA . LEU A 1 90 ? -22.219 -22.001 -8.168 1.00 60.34 90 LEU A CA 1
ATOM 745 C C . LEU A 1 90 ? -21.430 -20.804 -8.707 1.00 60.34 90 LEU A C 1
ATOM 747 O O . LEU A 1 90 ? -21.914 -19.672 -8.677 1.00 60.34 90 LEU A O 1
ATOM 751 N N . LEU A 1 91 ? -20.201 -21.058 -9.166 1.00 59.25 91 LEU A N 1
ATOM 752 C CA . LEU A 1 91 ? -19.433 -20.099 -9.949 1.00 59.25 91 LEU A CA 1
ATOM 753 C C . LEU A 1 91 ? -20.314 -19.643 -11.116 1.00 59.25 91 LEU A C 1
ATOM 755 O O . LEU A 1 91 ? -20.942 -20.467 -11.789 1.00 59.25 91 LEU A O 1
ATOM 759 N N . GLY A 1 92 ? -20.386 -18.325 -11.302 1.00 50.97 92 GLY A N 1
ATOM 760 C CA . GLY A 1 92 ? -21.177 -17.679 -12.343 1.00 50.97 92 GLY A CA 1
ATOM 761 C C . GLY A 1 92 ? -21.036 -18.390 -13.689 1.00 50.97 92 GLY A C 1
ATOM 762 O O . GLY A 1 92 ? -19.961 -18.833 -14.085 1.00 50.97 92 GLY A O 1
ATOM 763 N N . LYS A 1 93 ? -22.173 -18.536 -14.362 1.00 51.16 93 LYS A N 1
ATOM 764 C CA . LYS A 1 93 ? -22.471 -19.425 -15.494 1.00 51.16 93 LYS A CA 1
ATOM 765 C C . LYS A 1 93 ? -21.741 -19.100 -16.810 1.00 51.16 93 LYS A C 1
ATOM 767 O O . LYS A 1 93 ? -22.256 -19.378 -17.889 1.00 51.16 93 LYS A O 1
ATOM 772 N N . ASN A 1 94 ? -20.572 -18.486 -16.768 1.00 53.84 94 ASN A N 1
ATOM 773 C CA . ASN A 1 94 ? -19.913 -17.930 -17.934 1.00 53.84 94 ASN A CA 1
ATOM 774 C C . ASN A 1 94 ? -18.400 -18.038 -17.747 1.00 53.84 94 ASN A C 1
ATOM 776 O O . ASN A 1 94 ? -17.789 -17.207 -17.086 1.00 53.84 94 ASN A O 1
ATOM 780 N N . GLY A 1 95 ? -17.805 -19.074 -18.352 1.00 54.72 95 GLY A N 1
ATOM 781 C CA . GLY A 1 95 ? -16.366 -19.385 -18.378 1.00 54.72 95 GLY A CA 1
ATOM 782 C C . GLY A 1 95 ? -15.484 -18.348 -19.094 1.00 54.72 95 GLY A C 1
ATOM 783 O O . GLY A 1 95 ? -14.557 -18.712 -19.810 1.00 54.72 95 GLY A O 1
ATOM 784 N N . MET A 1 96 ? -15.776 -17.065 -18.899 1.00 51.59 96 MET A N 1
ATOM 785 C CA . MET A 1 96 ? -15.063 -15.906 -19.435 1.00 51.59 96 MET A CA 1
ATOM 786 C C . MET A 1 96 ? -13.752 -15.645 -18.684 1.00 51.59 96 MET A C 1
ATOM 788 O O . MET A 1 96 ? -12.891 -14.937 -19.192 1.00 51.59 96 MET A O 1
ATOM 792 N N . GLU A 1 97 ? -13.581 -16.216 -17.488 1.00 56.84 97 GLU A N 1
ATOM 793 C CA . GLU A 1 97 ? -12.358 -16.063 -16.692 1.00 56.84 97 GLU A CA 1
ATOM 794 C C . GLU A 1 97 ? -11.160 -16.750 -17.364 1.00 56.84 97 GLU A C 1
ATOM 796 O O . GLU A 1 97 ? -10.128 -16.117 -17.567 1.00 56.84 97 GLU A O 1
ATOM 801 N N . LYS A 1 98 ? -11.341 -17.984 -17.861 1.00 57.03 98 LYS A N 1
ATOM 802 C CA . LYS A 1 98 ? -10.297 -18.700 -18.619 1.00 57.03 98 LYS A CA 1
ATOM 803 C C . LYS A 1 98 ? -9.929 -17.994 -19.923 1.00 57.03 98 LYS A C 1
ATOM 805 O O . LYS A 1 98 ? -8.761 -17.908 -20.276 1.00 57.03 98 LYS A O 1
ATOM 810 N N . GLN A 1 99 ? -10.923 -17.440 -20.617 1.00 58.59 99 GLN A N 1
ATOM 811 C CA . GLN A 1 99 ? -10.693 -16.704 -21.863 1.00 58.59 99 GLN A CA 1
ATOM 812 C C . GLN A 1 99 ? -9.903 -15.410 -21.630 1.00 58.59 99 GLN A C 1
ATOM 814 O O . GLN A 1 99 ? -9.082 -15.028 -22.462 1.00 58.59 99 GLN A O 1
ATOM 819 N N . ARG A 1 100 ? -10.130 -14.735 -20.495 1.00 60.03 100 ARG A N 1
ATOM 820 C CA . ARG A 1 100 ? -9.407 -13.511 -20.139 1.00 60.03 100 ARG A CA 1
ATOM 821 C C . ARG A 1 100 ? -7.950 -13.800 -19.778 1.00 60.03 100 ARG A C 1
ATOM 823 O O . ARG A 1 100 ? -7.071 -13.083 -20.245 1.00 60.03 100 ARG A O 1
ATOM 830 N N . GLU A 1 1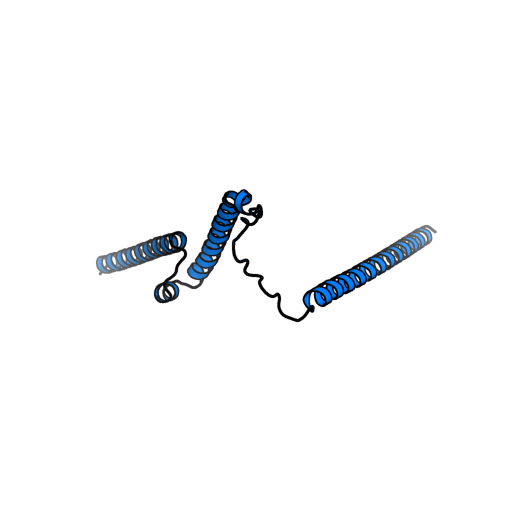01 ? -7.703 -14.870 -19.026 1.00 61.69 101 GLU A N 1
ATOM 831 C CA . GLU A 1 101 ? -6.352 -15.312 -18.659 1.00 61.69 101 GLU A CA 1
ATOM 832 C C . GLU A 1 101 ? -5.529 -15.729 -19.894 1.00 61.69 101 GLU A C 1
ATOM 834 O O . GLU A 1 101 ? -4.379 -15.318 -20.054 1.00 61.69 101 GLU A O 1
ATOM 839 N N . GLU A 1 102 ? -6.129 -16.465 -20.835 1.00 64.44 102 GLU A N 1
ATOM 840 C CA . GLU A 1 102 ? -5.470 -16.858 -22.089 1.00 64.44 102 GLU A CA 1
ATOM 841 C C . GLU A 1 102 ? -5.147 -15.656 -22.994 1.00 64.44 102 GLU A C 1
ATOM 843 O O . GLU A 1 102 ? -4.067 -15.604 -23.594 1.00 64.44 102 GLU A O 1
ATOM 848 N N . ALA A 1 103 ? -6.045 -14.667 -23.069 1.00 68.62 103 ALA A N 1
ATOM 849 C CA . ALA A 1 103 ? -5.827 -13.443 -23.840 1.00 68.62 103 ALA A CA 1
ATOM 850 C C . ALA A 1 103 ? -4.694 -12.580 -23.256 1.00 68.62 103 ALA A C 1
ATOM 852 O O . ALA A 1 103 ? -3.863 -12.052 -24.001 1.00 68.62 103 ALA A O 1
ATOM 853 N N . GLU A 1 104 ? -4.616 -12.472 -21.929 1.00 71.81 104 GLU A N 1
ATOM 854 C CA . GLU A 1 104 ? -3.534 -11.763 -21.244 1.00 71.81 104 GLU A CA 1
ATOM 855 C C . GLU A 1 104 ? -2.183 -12.458 -21.467 1.00 71.81 104 GLU A C 1
ATOM 857 O O . GLU A 1 104 ? -1.187 -11.814 -21.813 1.00 71.81 104 GLU A O 1
ATOM 862 N N . LEU A 1 105 ? -2.158 -13.793 -21.399 1.00 75.12 105 LEU A N 1
ATOM 863 C CA . LEU A 1 105 ? -0.959 -14.582 -21.673 1.00 75.12 105 LEU A CA 1
ATOM 864 C C . LEU A 1 105 ? -0.489 -14.452 -23.135 1.00 75.12 105 LEU A C 1
ATOM 866 O O . LEU A 1 105 ? 0.717 -14.437 -23.401 1.00 75.12 105 LEU A O 1
ATOM 870 N N . ALA A 1 106 ? -1.418 -14.356 -24.090 1.00 80.19 106 ALA A N 1
ATOM 871 C CA . ALA A 1 106 ? -1.107 -14.140 -25.503 1.00 80.19 106 ALA A CA 1
ATOM 872 C C . ALA A 1 106 ? -0.510 -12.744 -25.756 1.00 80.19 106 ALA A C 1
ATOM 874 O O . ALA A 1 106 ? 0.501 -12.629 -26.453 1.00 80.19 106 ALA A O 1
ATOM 875 N N . SER A 1 107 ? -1.074 -11.706 -25.131 1.00 81.62 107 SER A N 1
ATOM 876 C CA . SER A 1 107 ? -0.550 -10.335 -25.187 1.00 81.62 107 SER A CA 1
ATOM 877 C C . SER A 1 107 ? 0.876 -10.247 -24.622 1.00 81.62 107 SER A C 1
ATOM 879 O O . SER A 1 107 ? 1.781 -9.700 -25.257 1.00 81.62 107 SER A O 1
ATOM 881 N N . LEU A 1 108 ? 1.131 -10.900 -23.481 1.00 82.81 108 LEU A N 1
ATOM 882 C CA . LEU A 1 108 ? 2.465 -10.971 -22.875 1.00 82.81 108 LEU A CA 1
ATOM 883 C C . LEU A 1 108 ? 3.498 -11.666 -23.774 1.00 82.81 108 LEU A C 1
ATOM 885 O O . LEU A 1 108 ? 4.655 -11.243 -23.826 1.00 82.81 108 LEU A O 1
ATOM 889 N N . LYS A 1 109 ? 3.110 -12.723 -24.499 1.00 87.44 109 LYS A N 1
ATOM 890 C CA . LYS A 1 109 ? 4.004 -13.397 -25.457 1.00 87.44 109 LYS A CA 1
ATOM 891 C C . LYS A 1 109 ? 4.376 -12.478 -26.621 1.00 87.44 109 LYS A C 1
ATOM 893 O O . LYS A 1 109 ? 5.556 -12.387 -26.952 1.00 87.44 109 LYS A O 1
ATOM 898 N N . GLN A 1 110 ? 3.407 -11.756 -27.183 1.00 88.06 110 GLN A N 1
ATOM 899 C CA . GLN A 1 110 ? 3.654 -10.799 -28.267 1.00 88.06 110 GLN A CA 1
ATOM 900 C C . GLN A 1 110 ? 4.575 -9.656 -27.818 1.00 88.06 110 GLN A C 1
ATOM 902 O O . GLN A 1 110 ? 5.534 -9.327 -28.515 1.00 88.06 110 GLN A O 1
ATOM 907 N N . ALA A 1 111 ? 4.351 -9.103 -26.622 1.00 89.12 111 ALA A N 1
ATOM 908 C CA . ALA A 1 111 ? 5.209 -8.065 -26.053 1.00 89.12 111 ALA A CA 1
ATOM 909 C C . ALA A 1 111 ? 6.664 -8.540 -25.874 1.00 89.12 111 ALA A C 1
ATOM 911 O O . ALA A 1 111 ? 7.599 -7.817 -26.219 1.00 89.12 111 ALA A O 1
ATOM 912 N N . ARG A 1 112 ? 6.870 -9.779 -25.401 1.00 89.69 112 ARG A N 1
ATOM 913 C CA . ARG A 1 112 ? 8.212 -10.378 -25.270 1.00 89.69 112 ARG A CA 1
ATOM 914 C C . ARG A 1 112 ? 8.910 -10.552 -26.615 1.00 89.69 112 ARG A C 1
ATOM 916 O O . ARG A 1 112 ? 10.103 -10.279 -26.719 1.00 89.69 112 ARG A O 1
ATOM 923 N N . GLU A 1 113 ? 8.190 -10.991 -27.643 1.00 91.94 113 GLU A N 1
ATOM 924 C CA . GLU A 1 113 ? 8.772 -11.133 -28.979 1.00 91.94 113 GLU A CA 1
ATOM 925 C C . GLU A 1 113 ? 9.148 -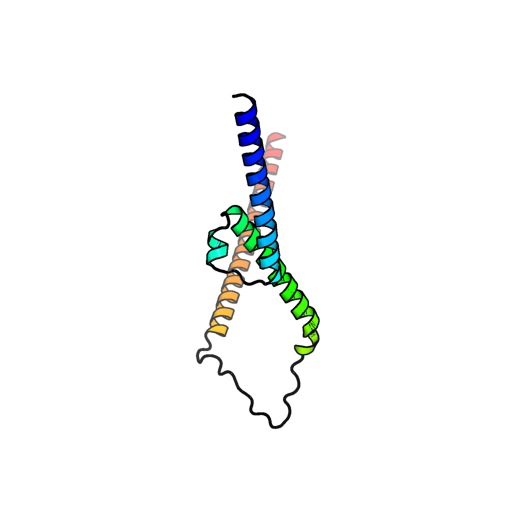9.787 -29.601 1.00 91.94 113 GLU A C 1
ATOM 927 O O . GLU A 1 113 ? 10.209 -9.688 -30.218 1.00 91.94 113 GLU A O 1
ATOM 932 N N . MET A 1 114 ? 8.322 -8.753 -29.414 1.00 91.69 114 MET A N 1
ATOM 933 C CA . MET A 1 114 ? 8.652 -7.397 -29.859 1.00 91.69 114 MET A CA 1
ATOM 934 C C . MET A 1 114 ? 9.882 -6.848 -29.133 1.00 91.69 114 MET A C 1
ATOM 936 O O . MET A 1 114 ? 10.767 -6.298 -29.782 1.00 91.69 114 MET A O 1
ATOM 940 N N . ALA A 1 115 ? 9.986 -7.059 -27.817 1.00 92.12 115 ALA A N 1
ATOM 941 C CA . ALA A 1 115 ? 11.154 -6.644 -27.043 1.00 92.12 115 ALA A CA 1
ATOM 942 C C . ALA A 1 115 ? 12.446 -7.322 -27.531 1.00 92.12 115 ALA A C 1
ATOM 944 O O . ALA A 1 115 ? 13.465 -6.655 -27.682 1.00 92.12 115 ALA A O 1
ATOM 945 N N . ARG A 1 116 ? 12.396 -8.623 -27.850 1.00 94.31 116 ARG A N 1
ATOM 946 C CA . ARG A 1 116 ? 13.546 -9.346 -28.416 1.00 94.31 116 ARG A CA 1
ATOM 947 C C . ARG A 1 116 ? 13.974 -8.773 -29.771 1.00 94.31 116 ARG A C 1
ATOM 949 O O . ARG A 1 116 ? 15.158 -8.552 -29.980 1.00 94.31 116 ARG A O 1
ATOM 956 N N . LYS A 1 117 ? 13.023 -8.505 -30.673 1.00 94.56 117 LYS A N 1
ATOM 957 C CA . LYS A 1 117 ? 13.331 -7.917 -31.990 1.00 94.56 117 LYS A CA 1
ATOM 958 C C . LYS A 1 117 ? 13.950 -6.526 -31.870 1.00 94.56 117 LYS A C 1
ATOM 960 O O . LYS A 1 117 ? 14.899 -6.225 -32.582 1.00 94.56 117 LYS A O 1
ATOM 965 N N . LEU A 1 118 ? 13.432 -5.706 -30.956 1.00 93.81 118 LEU A N 1
ATOM 966 C CA . LEU A 1 118 ? 13.969 -4.373 -30.695 1.00 93.81 118 LEU A CA 1
ATOM 967 C C . LEU A 1 118 ? 15.413 -4.439 -30.180 1.00 93.81 118 LEU A C 1
ATOM 969 O O . LEU A 1 118 ? 16.238 -3.615 -30.556 1.00 93.81 118 LEU A O 1
ATOM 973 N N . GLU A 1 119 ? 15.721 -5.416 -29.330 1.00 92.69 119 GLU A N 1
ATOM 974 C CA . GLU A 1 119 ? 17.077 -5.621 -28.821 1.00 92.69 119 GLU A CA 1
ATOM 975 C C . GLU A 1 119 ? 18.047 -6.059 -29.929 1.00 92.69 119 GLU A C 1
ATOM 977 O O . GLU A 1 119 ? 19.141 -5.515 -30.041 1.00 92.69 119 GLU A O 1
ATOM 982 N N . GLU A 1 120 ? 17.629 -6.975 -30.805 1.00 94.75 120 GLU A N 1
ATOM 983 C CA . GLU A 1 120 ? 18.422 -7.387 -31.973 1.00 94.75 120 GLU A CA 1
ATOM 984 C C . GLU A 1 120 ? 18.686 -6.216 -32.937 1.00 94.75 120 GLU A C 1
ATOM 986 O O . GLU A 1 120 ? 19.776 -6.099 -33.496 1.00 94.75 120 GLU A O 1
ATOM 991 N N . GLU A 1 121 ? 17.705 -5.334 -33.136 1.00 93.62 121 GLU A N 1
ATOM 992 C CA . GLU A 1 121 ? 17.858 -4.132 -33.962 1.00 93.62 121 GLU A CA 1
ATOM 993 C C . GLU A 1 121 ? 18.827 -3.126 -33.330 1.00 93.62 121 GLU A C 1
ATOM 995 O O . GLU A 1 121 ? 19.702 -2.600 -34.017 1.00 93.62 121 GLU A O 1
ATOM 1000 N N . LYS A 1 122 ? 18.737 -2.916 -32.011 1.00 94.19 122 LYS A N 1
ATOM 1001 C CA . LYS A 1 122 ? 19.689 -2.078 -31.268 1.00 94.19 122 LYS A CA 1
ATOM 1002 C C . LYS A 1 122 ? 21.116 -2.605 -31.365 1.00 94.19 122 LYS A C 1
ATOM 1004 O O . LYS A 1 122 ? 22.027 -1.818 -31.595 1.00 94.19 122 LYS A O 1
ATOM 1009 N N . GLN A 1 123 ? 21.307 -3.916 -31.228 1.00 91.44 123 GLN A N 1
ATOM 1010 C CA . GLN A 1 123 ? 22.629 -4.537 -31.336 1.00 91.44 123 GLN A CA 1
ATOM 1011 C C . GLN A 1 123 ? 23.222 -4.361 -32.734 1.00 91.44 123 GLN A C 1
ATOM 1013 O O . GLN A 1 123 ? 24.388 -3.995 -32.861 1.00 91.44 123 GLN A O 1
ATOM 1018 N N . LYS A 1 124 ? 22.411 -4.536 -33.783 1.00 94.00 124 LYS A N 1
ATOM 1019 C CA . LYS A 1 124 ? 22.845 -4.275 -35.163 1.00 94.00 124 LYS A CA 1
ATOM 1020 C C . LYS A 1 124 ? 23.219 -2.813 -35.378 1.00 94.00 124 LYS A C 1
ATOM 1022 O O . LYS A 1 124 ? 24.267 -2.544 -35.952 1.00 94.00 124 LYS A O 1
ATOM 1027 N N . ALA A 1 125 ? 22.407 -1.881 -34.884 1.00 92.44 125 ALA A N 1
ATOM 1028 C CA . ALA A 1 125 ? 22.707 -0.456 -34.980 1.00 92.44 125 ALA A CA 1
ATOM 1029 C C . ALA A 1 125 ? 24.020 -0.099 -34.258 1.00 92.44 125 ALA A C 1
ATOM 1031 O O . ALA A 1 125 ? 24.829 0.658 -34.790 1.00 92.44 125 ALA A O 1
ATOM 1032 N N . GLU A 1 126 ? 24.271 -0.684 -33.083 1.00 93.31 126 GLU A N 1
ATOM 1033 C CA . GLU A 1 126 ? 25.516 -0.484 -32.336 1.00 93.31 126 GLU A CA 1
ATOM 1034 C C . GLU A 1 126 ? 26.730 -1.087 -33.063 1.00 93.31 126 GLU A C 1
ATOM 1036 O O . GLU A 1 126 ? 27.803 -0.484 -33.093 1.00 93.31 126 GLU A O 1
ATOM 1041 N N . GLU A 1 127 ? 26.589 -2.266 -33.672 1.00 93.88 127 GLU A N 1
ATOM 1042 C CA . GLU A 1 127 ? 27.642 -2.873 -34.494 1.00 93.88 127 GLU A CA 1
ATOM 1043 C C . GLU A 1 127 ? 27.950 -2.036 -35.739 1.00 93.88 127 GLU A C 1
ATOM 1045 O O . GLU A 1 127 ? 29.119 -1.778 -36.031 1.00 93.88 127 GLU A O 1
ATOM 1050 N N . GLU A 1 128 ? 26.925 -1.557 -36.443 1.00 91.88 128 GLU A N 1
ATOM 1051 C CA . GLU A 1 128 ? 27.080 -0.661 -37.591 1.00 91.88 128 GLU A CA 1
ATOM 1052 C C . GLU A 1 128 ? 27.762 0.652 -37.190 1.00 91.88 128 GLU A C 1
ATOM 1054 O O . GLU A 1 128 ? 28.658 1.130 -37.892 1.00 91.88 128 GLU A O 1
ATOM 1059 N N . GLU A 1 129 ? 27.399 1.217 -36.036 1.00 91.44 129 GLU A N 1
ATOM 1060 C CA . GLU A 1 129 ? 28.042 2.409 -35.490 1.00 91.44 129 GLU A CA 1
ATOM 1061 C C . GLU A 1 129 ? 29.509 2.144 -35.135 1.00 91.44 129 GLU A C 1
ATOM 1063 O O . GLU A 1 129 ? 30.381 2.922 -35.526 1.00 91.44 129 GLU A O 1
ATOM 1068 N N . LYS A 1 130 ? 29.821 1.018 -34.481 1.00 93.00 130 LYS A N 1
ATOM 1069 C CA . LYS A 1 130 ? 31.205 0.606 -34.190 1.00 93.00 130 LYS A CA 1
ATOM 1070 C C . LYS A 1 130 ? 32.030 0.469 -35.465 1.00 93.00 130 LYS A C 1
ATOM 1072 O O . LYS A 1 130 ? 33.146 0.987 -35.529 1.00 93.00 130 LYS A O 1
ATOM 1077 N N . ILE A 1 131 ? 31.480 -0.186 -36.489 1.00 92.00 131 ILE A N 1
ATOM 1078 C CA . ILE A 1 131 ? 32.133 -0.340 -37.795 1.00 92.00 131 ILE A CA 1
ATOM 1079 C C . ILE A 1 131 ? 32.383 1.037 -38.419 1.00 92.00 131 ILE A C 1
ATOM 1081 O O . ILE A 1 131 ? 33.492 1.316 -38.877 1.00 92.00 131 ILE A O 1
ATOM 1085 N N . ARG A 1 132 ? 31.385 1.924 -38.398 1.00 92.25 132 ARG A N 1
ATOM 1086 C CA . ARG A 1 132 ? 31.489 3.286 -38.935 1.00 92.25 132 ARG A CA 1
ATOM 1087 C C . ARG A 1 132 ? 32.551 4.115 -38.210 1.00 92.25 132 ARG A C 1
ATOM 1089 O O . ARG A 1 132 ? 33.335 4.806 -38.859 1.00 92.25 132 ARG A O 1
ATOM 1096 N N . VAL A 1 133 ? 32.593 4.052 -36.881 1.00 91.44 133 VAL A N 1
ATOM 1097 C CA . VAL A 1 133 ? 33.583 4.760 -36.057 1.00 91.44 133 VAL A CA 1
ATOM 1098 C C . VAL A 1 133 ? 34.996 4.257 -36.355 1.00 91.44 133 VAL A C 1
ATOM 1100 O O . VAL A 1 133 ? 35.907 5.069 -36.527 1.00 91.44 133 VAL A O 1
ATOM 1103 N N . GLU A 1 134 ? 35.192 2.943 -36.485 1.00 89.88 134 GLU A N 1
ATOM 1104 C CA . GLU A 1 134 ? 36.511 2.383 -36.800 1.00 89.88 134 GLU A CA 1
ATOM 1105 C C . GLU A 1 134 ? 36.960 2.742 -38.227 1.00 89.88 134 GLU A C 1
ATOM 1107 O O . GLU A 1 134 ? 38.118 3.101 -38.434 1.00 89.88 134 GLU A O 1
ATOM 1112 N N . GLN A 1 135 ? 36.049 2.758 -39.206 1.00 86.75 135 GLN A N 1
ATOM 1113 C CA . GLN A 1 135 ? 36.351 3.245 -40.560 1.00 86.75 135 GLN A CA 1
ATOM 1114 C C . GLN A 1 135 ? 36.799 4.714 -40.558 1.00 86.75 135 GLN A C 1
ATOM 1116 O O . GLN A 1 135 ? 37.801 5.058 -41.188 1.00 86.75 135 GLN A O 1
ATOM 1121 N N . LEU A 1 136 ? 36.111 5.585 -39.810 1.00 86.25 136 LEU A N 1
ATOM 1122 C CA . LEU A 1 136 ? 36.519 6.986 -39.647 1.00 86.25 136 LEU A CA 1
ATOM 1123 C C . LEU A 1 136 ? 37.898 7.100 -38.984 1.00 86.25 136 LEU A C 1
ATOM 1125 O O . LEU A 1 136 ? 38.729 7.898 -39.414 1.00 86.25 136 LEU A O 1
ATOM 1129 N N . ARG A 1 137 ? 38.177 6.268 -37.976 1.00 87.69 137 ARG A N 1
ATOM 1130 C CA . ARG A 1 137 ? 39.475 6.220 -37.291 1.00 87.69 137 ARG A CA 1
ATOM 1131 C C . ARG A 1 137 ? 40.619 5.812 -38.222 1.00 87.69 137 ARG A C 1
ATOM 1133 O O . ARG A 1 137 ? 41.714 6.359 -38.098 1.00 87.69 137 ARG A O 1
ATOM 1140 N N . VAL A 1 138 ? 40.390 4.865 -39.131 1.00 86.81 138 VAL A N 1
ATOM 1141 C CA . VAL A 1 138 ? 41.380 4.444 -40.139 1.00 86.81 138 VAL A CA 1
ATOM 1142 C C . VAL A 1 138 ? 41.632 5.555 -41.162 1.00 86.81 138 VAL A C 1
ATOM 1144 O O . VAL A 1 138 ? 42.790 5.816 -41.494 1.00 86.81 138 VAL A O 1
ATOM 1147 N N . ASN A 1 139 ? 40.578 6.255 -41.591 1.00 78.81 139 ASN A N 1
ATOM 1148 C CA . ASN A 1 139 ? 40.671 7.353 -42.558 1.00 78.81 139 ASN A CA 1
ATOM 1149 C C . ASN A 1 139 ? 41.371 8.608 -42.006 1.00 78.81 139 ASN A C 1
ATOM 1151 O O . ASN A 1 139 ? 41.943 9.357 -42.782 1.00 78.81 139 ASN A O 1
ATOM 1155 N N . ILE A 1 140 ? 41.351 8.841 -40.688 1.00 78.50 140 ILE A N 1
ATOM 1156 C CA . ILE A 1 140 ? 42.064 9.965 -40.041 1.00 78.50 140 ILE A CA 1
ATOM 1157 C C . ILE A 1 140 ? 43.572 9.677 -39.867 1.00 78.50 140 ILE A C 1
ATOM 1159 O O . ILE A 1 140 ? 44.357 10.594 -39.642 1.00 78.50 140 ILE A O 1
ATOM 1163 N N . LYS A 1 141 ? 43.995 8.407 -39.933 1.00 62.16 141 LYS A N 1
ATOM 1164 C CA . LYS A 1 141 ? 45.392 7.984 -39.712 1.00 62.16 141 LYS A CA 1
ATOM 1165 C C . LYS A 1 141 ? 46.258 7.928 -40.981 1.00 62.16 141 LYS A C 1
ATOM 1167 O O . LYS A 1 141 ? 47.443 7.625 -40.852 1.00 62.16 141 LYS A O 1
ATOM 1172 N N . HIS A 1 142 ? 45.687 8.180 -42.158 1.00 50.06 142 HIS A N 1
ATOM 1173 C CA . HIS A 1 142 ? 46.395 8.311 -43.438 1.00 50.06 142 HIS A CA 1
ATOM 1174 C C . HIS A 1 142 ? 46.363 9.769 -43.891 1.00 50.06 142 HIS A C 1
ATOM 1176 O O . HIS A 1 142 ? 47.359 10.196 -44.513 1.00 50.06 142 HIS A O 1
#

Organism: Magallana gigas (NCBI:txid29159)

pLDDT: mean 73.81, std 13.9, range [50.06, 94.75]